Protein AF-A0A016TNX4-F1 (afdb_monomer_lite)

InterPro domains:
  IPR027124 SWR1-complex protein 5/Craniofacial development protein 1/2 [PTHR23227] (21-141)
  IPR036691 Endonuclease/exonuclease/phosphatase superfamily [G3DSA:3.60.10.10] (2-142)
  IPR036691 Endonuclease/exonuclease/phosphatase superfamily [SSF56219] (14-138)

Radius of gyration: 16.81 Å; chains: 1; bounding box: 39×45×43 Å

Organism: NCBI:txid53326

pLDDT: mean 81.26, std 13.88, range [42.06, 94.81]

Sequence (142 aa):
MENDEVARYRRWIQAHLSRHDICHIFLGIIVNIDYRDFVTSIQRVSDRLMSTKITEGSNVLRIVSAYAPQCVCTDDTNEQFYRGFEVLLQGFDEGENVIIGGDFNGHVGSARDCYERWHGGQGYGARNEMGTMLLGHAEAAD

Secondary structure (DSSP, 8-state):
---HHHHHHHHHHHHHTT--SS----------GGGGGGEEEEEEEETTEEEEEEEETTEEEEEEEEEPPPTTS-HHHHHHHHHHHHHHHHTSPTT-EEEEEEE------S--TT-TTT--S---SPPPHHHHHHHHHHHHT-

Foldseek 3Di:
DQDVVLVVVVVVVVVVVPDPDDPQQADDDDDPPVQRVQFDDKDDLDSFWIWTWGDDPPAIEIEIEGEADAPPDDPVSNVVRVVSVVVVVVPDDPPHHYHYDYHQNWQLDQDCVPLPPPDPNPGHHDGDPSNVVVSVVSVVVD

Structure (mmCIF, N/CA/C/O backbone):
data_AF-A0A016TNX4-F1
#
_entry.id   AF-A0A016TNX4-F1
#
loop_
_atom_site.group_PDB
_atom_site.id
_atom_site.type_symbol
_atom_site.label_atom_id
_atom_site.label_alt_id
_atom_site.label_comp_id
_atom_site.label_asym_id
_atom_site.label_entity_id
_atom_site.label_seq_id
_atom_site.pdbx_PDB_ins_code
_atom_site.Cartn_x
_atom_site.Cartn_y
_atom_site.Cartn_z
_atom_site.occupancy
_atom_site.B_iso_or_equiv
_atom_site.auth_seq_id
_atom_site.auth_comp_id
_atom_site.auth_asym_id
_atom_site.auth_atom_id
_atom_site.pdbx_PDB_model_num
ATOM 1 N N . MET A 1 1 ? -16.373 10.958 19.541 1.00 42.06 1 MET A N 1
ATOM 2 C CA . MET A 1 1 ? -15.242 11.903 19.642 1.00 42.06 1 MET A CA 1
ATOM 3 C C . MET A 1 1 ? -14.580 11.873 18.278 1.00 42.06 1 MET A C 1
ATOM 5 O O . MET A 1 1 ? -14.123 10.806 17.896 1.00 42.06 1 MET A O 1
ATOM 9 N N . GLU A 1 2 ? -14.697 12.930 17.471 1.00 47.03 2 GLU A N 1
ATOM 10 C CA . GLU A 1 2 ? -14.120 12.910 16.119 1.00 47.03 2 GLU A CA 1
ATOM 11 C C . GLU A 1 2 ? -12.600 12.788 16.244 1.00 47.03 2 GLU A C 1
ATOM 13 O O . GLU A 1 2 ? -11.982 13.530 17.005 1.00 47.03 2 GLU A O 1
ATOM 18 N N . ASN A 1 3 ? -12.023 11.799 15.564 1.00 59.97 3 ASN A N 1
ATOM 19 C CA . ASN A 1 3 ? -10.587 11.568 15.568 1.00 59.97 3 ASN A CA 1
ATOM 20 C C . ASN A 1 3 ? -9.911 12.809 14.958 1.00 59.97 3 ASN A C 1
ATOM 22 O O . ASN A 1 3 ? -10.211 13.171 13.816 1.00 59.97 3 ASN A O 1
ATOM 26 N N . ASP A 1 4 ? -9.073 13.504 15.730 1.00 66.62 4 ASP A N 1
ATOM 27 C CA . ASP A 1 4 ? -8.556 14.838 15.381 1.00 66.62 4 ASP A CA 1
ATOM 28 C C . ASP A 1 4 ? -7.794 14.822 14.039 1.00 66.62 4 ASP A C 1
ATOM 30 O O . ASP A 1 4 ? -7.845 15.774 13.256 1.00 66.62 4 ASP A O 1
ATOM 34 N N . GLU A 1 5 ? -7.207 13.673 13.689 1.00 58.22 5 GLU A N 1
ATOM 35 C CA . GLU A 1 5 ? -6.572 13.425 12.392 1.00 58.22 5 GLU A CA 1
ATOM 36 C C . GLU A 1 5 ? -7.558 13.381 11.219 1.00 58.22 5 GLU A C 1
ATOM 38 O O . GLU A 1 5 ? -7.275 13.930 10.155 1.00 58.22 5 GLU A O 1
ATOM 43 N N . VAL A 1 6 ? -8.746 12.799 11.404 1.00 61.28 6 VAL A N 1
ATOM 44 C CA . VAL A 1 6 ? -9.796 12.739 10.372 1.00 61.28 6 VAL A CA 1
ATOM 45 C C . VAL A 1 6 ? -10.383 14.132 10.141 1.00 61.28 6 VAL A C 1
ATOM 47 O O . VAL A 1 6 ? -10.582 14.552 8.996 1.00 61.28 6 VAL A O 1
ATOM 50 N N . ALA A 1 7 ? -10.587 14.899 11.215 1.00 65.94 7 ALA A N 1
ATOM 51 C CA . ALA A 1 7 ? -11.004 16.297 11.120 1.00 65.94 7 ALA A CA 1
ATOM 52 C C . ALA A 1 7 ? -9.932 17.170 10.443 1.00 65.94 7 ALA A C 1
ATOM 54 O O . ALA A 1 7 ? -10.256 18.099 9.695 1.00 65.94 7 ALA A O 1
ATOM 55 N N . ARG A 1 8 ? -8.647 16.886 10.681 1.00 62.91 8 ARG A N 1
ATOM 56 C CA . ARG A 1 8 ? -7.521 17.543 10.004 1.00 62.91 8 ARG A CA 1
ATOM 57 C C . ARG A 1 8 ? -7.447 17.159 8.525 1.00 62.91 8 ARG A C 1
ATOM 59 O O . ARG A 1 8 ? -7.264 18.046 7.695 1.00 62.91 8 ARG A O 1
ATOM 66 N N . TYR A 1 9 ? -7.664 15.890 8.184 1.00 60.97 9 TYR A N 1
ATOM 67 C CA . TYR A 1 9 ? -7.674 15.395 6.805 1.00 60.97 9 TYR A CA 1
ATOM 68 C C . TYR A 1 9 ? -8.803 16.022 5.978 1.00 60.97 9 TYR A C 1
ATOM 70 O O . TYR A 1 9 ? -8.563 16.524 4.882 1.00 60.97 9 TYR A O 1
ATOM 78 N N . ARG A 1 10 ? -10.019 16.118 6.534 1.00 63.94 10 ARG A N 1
ATOM 79 C CA . ARG A 1 10 ? -11.139 16.823 5.881 1.00 63.94 10 ARG A CA 1
ATOM 80 C C . ARG A 1 10 ? -10.851 18.295 5.626 1.00 63.94 10 ARG A C 1
ATOM 82 O O . ARG A 1 10 ? -11.066 18.778 4.515 1.00 63.94 10 ARG A O 1
ATOM 89 N N . ARG A 1 11 ? -10.342 18.996 6.646 1.00 60.81 11 ARG A N 1
ATOM 90 C CA . ARG A 1 11 ? -9.948 20.407 6.527 1.00 60.81 11 ARG A CA 1
ATOM 91 C C . ARG A 1 11 ? -8.839 20.587 5.490 1.00 60.81 11 ARG A C 1
ATOM 93 O O . ARG A 1 11 ? -8.856 21.566 4.753 1.00 60.81 11 ARG A O 1
ATOM 100 N N . TRP A 1 12 ? -7.918 19.631 5.385 1.00 62.09 12 TRP A N 1
ATOM 101 C CA . TRP A 1 12 ? -6.846 19.648 4.393 1.00 62.09 12 TRP A CA 1
ATOM 102 C C . TRP A 1 12 ? -7.356 19.445 2.962 1.00 62.09 12 TRP A C 1
ATOM 104 O O . TRP A 1 12 ? -6.976 20.236 2.103 1.00 62.09 12 TRP A O 1
ATOM 114 N N . ILE A 1 13 ? -8.248 18.471 2.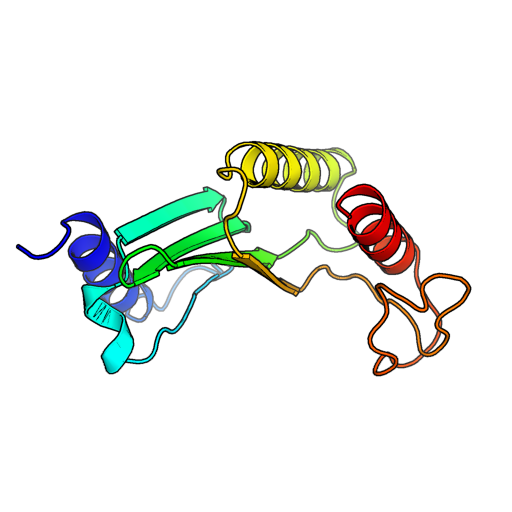714 1.00 59.84 13 ILE A N 1
ATOM 115 C CA . ILE A 1 13 ? -8.874 18.267 1.393 1.00 59.84 13 ILE A CA 1
ATOM 116 C C . ILE A 1 13 ? -9.580 19.552 0.949 1.00 59.84 13 ILE A C 1
ATOM 118 O O . ILE A 1 13 ? -9.341 20.043 -0.151 1.00 59.84 13 ILE A O 1
ATOM 122 N N . GLN A 1 14 ? -10.393 20.146 1.827 1.00 55.03 14 GLN A N 1
ATOM 123 C CA . GLN A 1 14 ? -11.096 21.397 1.527 1.00 55.03 14 GLN A CA 1
ATOM 124 C C . GLN A 1 14 ? -10.130 22.569 1.269 1.00 55.03 14 GLN A C 1
ATOM 126 O O . GLN A 1 14 ? -10.360 23.373 0.364 1.00 55.03 14 GLN A O 1
ATOM 131 N N . ALA A 1 15 ? -9.027 22.654 2.017 1.00 55.34 15 ALA A N 1
ATOM 132 C CA . ALA A 1 15 ? -8.022 23.706 1.862 1.00 55.34 15 ALA A CA 1
ATOM 133 C C . ALA A 1 15 ? -7.103 23.528 0.636 1.00 55.34 15 ALA A C 1
ATOM 135 O O . ALA A 1 15 ? -6.557 24.516 0.153 1.00 55.34 15 ALA A O 1
ATOM 136 N N . HIS A 1 16 ? -6.900 22.302 0.142 1.00 49.53 16 HIS A N 1
ATOM 137 C CA . HIS A 1 16 ? -6.040 22.035 -1.021 1.00 49.53 16 HIS A CA 1
ATOM 138 C C . HIS A 1 16 ? -6.810 22.042 -2.340 1.00 49.53 16 HIS A C 1
ATOM 140 O O . HIS A 1 16 ? -6.285 22.550 -3.323 1.00 49.53 16 HIS A O 1
ATOM 146 N N . LEU A 1 17 ? -8.075 21.602 -2.359 1.00 52.00 17 LEU A N 1
ATOM 147 C CA . LEU A 1 17 ? -8.949 21.749 -3.534 1.00 52.00 17 LEU A CA 1
ATOM 148 C C . LEU A 1 17 ? -9.221 23.219 -3.905 1.00 52.00 17 LEU A C 1
ATOM 150 O O . LEU A 1 17 ? -9.659 23.501 -5.014 1.00 52.00 17 LEU A O 1
ATOM 154 N N . SER A 1 18 ? -8.973 24.155 -2.984 1.00 51.19 18 SER A N 1
ATOM 155 C CA . SER A 1 18 ? -9.203 25.594 -3.158 1.00 51.19 18 SER A CA 1
ATOM 156 C C . SER A 1 18 ? -7.953 26.393 -3.551 1.00 51.19 18 SER A C 1
ATOM 158 O O . SER A 1 18 ? -8.048 27.605 -3.746 1.00 51.19 18 SER A O 1
ATOM 160 N N . ARG A 1 19 ? -6.780 25.755 -3.688 1.00 47.44 19 ARG A N 1
ATOM 161 C CA . ARG A 1 19 ? -5.533 26.425 -4.091 1.00 47.44 19 ARG A CA 1
ATOM 162 C C . ARG A 1 19 ? -5.198 26.090 -5.545 1.00 47.44 19 ARG A C 1
ATOM 164 O O . ARG A 1 19 ? -4.852 24.960 -5.860 1.00 47.44 19 ARG A O 1
ATOM 171 N N . HIS A 1 20 ? -5.317 27.094 -6.414 1.00 47.53 20 HIS A N 1
ATOM 172 C CA . HIS A 1 20 ? -5.159 26.987 -7.871 1.00 47.53 20 HIS A CA 1
ATOM 173 C C . HIS A 1 20 ? -3.717 27.099 -8.390 1.00 47.53 20 HIS A C 1
ATOM 175 O O . HIS A 1 20 ? -3.507 26.985 -9.593 1.00 47.53 20 HIS A O 1
ATOM 181 N N . ASP A 1 21 ? -2.728 27.269 -7.514 1.00 45.16 21 ASP A N 1
ATOM 182 C CA . ASP A 1 21 ? -1.337 27.464 -7.909 1.00 45.16 21 ASP A CA 1
ATOM 183 C C . ASP A 1 21 ? -0.441 26.447 -7.189 1.00 45.16 21 ASP A C 1
ATOM 185 O O . ASP A 1 21 ? -0.456 26.385 -5.960 1.00 45.16 21 ASP A O 1
ATOM 189 N N . ILE A 1 22 ? 0.344 25.699 -7.983 1.00 43.66 22 ILE A N 1
ATOM 190 C CA . ILE A 1 22 ? 1.369 24.670 -7.676 1.00 43.66 22 ILE A CA 1
ATOM 191 C C . ILE A 1 22 ? 0.947 23.245 -8.107 1.00 43.66 22 ILE A C 1
ATOM 193 O O . ILE A 1 22 ? -0.026 22.678 -7.616 1.00 43.66 22 ILE A O 1
ATOM 197 N N . CYS A 1 23 ? 1.736 22.640 -9.011 1.00 43.41 23 CYS A N 1
ATOM 198 C CA . CYS A 1 23 ? 1.660 21.226 -9.412 1.00 43.41 23 CYS A CA 1
ATOM 199 C C . CYS A 1 23 ? 2.024 20.299 -8.238 1.00 43.41 23 CYS A C 1
ATOM 201 O O . CYS A 1 23 ? 3.136 19.779 -8.166 1.00 43.41 23 CYS A O 1
ATOM 203 N N . HIS A 1 24 ? 1.108 20.094 -7.299 1.00 51.81 24 HIS A N 1
ATOM 204 C CA . HIS A 1 24 ? 1.235 19.024 -6.317 1.00 51.81 24 HIS A CA 1
ATOM 205 C C . HIS A 1 24 ? 0.711 17.709 -6.911 1.00 51.81 24 HIS A C 1
ATOM 207 O O . HIS A 1 24 ? -0.376 17.663 -7.483 1.00 51.81 24 HIS A O 1
ATOM 213 N N . ILE A 1 25 ? 1.484 16.628 -6.765 1.00 59.62 25 ILE A N 1
ATOM 214 C CA . ILE A 1 25 ? 0.968 15.266 -6.944 1.00 59.62 25 ILE A CA 1
ATOM 215 C C . ILE A 1 25 ? 0.055 14.996 -5.745 1.00 59.62 25 ILE A C 1
ATOM 217 O O . ILE A 1 25 ? 0.483 15.104 -4.594 1.00 59.62 25 ILE A O 1
ATOM 221 N N . PHE A 1 26 ? -1.212 14.689 -6.012 1.00 63.09 26 PHE A N 1
ATOM 222 C CA . PHE A 1 26 ? -2.198 14.416 -4.974 1.00 63.09 26 PHE A CA 1
ATOM 223 C C . PHE A 1 26 ? -2.487 12.923 -4.895 1.00 63.09 26 PHE A C 1
ATOM 225 O O . PHE A 1 26 ? -2.960 12.318 -5.853 1.00 63.09 26 PHE A O 1
ATOM 232 N N . LEU A 1 27 ? -2.254 12.359 -3.714 1.00 76.62 27 LEU A N 1
ATOM 233 C CA . LEU A 1 27 ? -2.833 11.088 -3.309 1.00 76.62 27 LEU A CA 1
ATOM 234 C C . LEU A 1 27 ? -4.032 11.334 -2.401 1.00 76.62 27 LEU A C 1
ATOM 236 O O . LEU A 1 27 ? -4.008 12.222 -1.542 1.00 76.62 27 LEU A O 1
ATOM 240 N N . GLY A 1 28 ? -5.072 10.530 -2.592 1.00 80.19 28 GLY A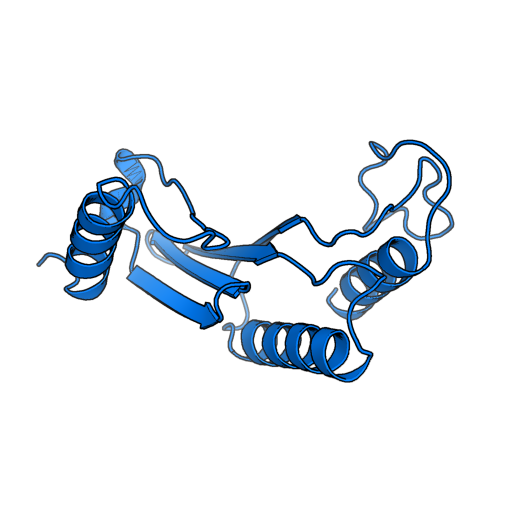 N 1
ATOM 241 C CA . GLY A 1 28 ? -6.281 10.580 -1.791 1.00 80.19 28 GLY A CA 1
ATOM 242 C C . GLY A 1 28 ? -6.960 9.222 -1.745 1.00 80.19 28 GLY A C 1
ATOM 243 O O . GLY A 1 28 ? -6.959 8.485 -2.726 1.00 80.19 28 GLY A O 1
ATOM 244 N N . ILE A 1 29 ? -7.556 8.915 -0.597 1.00 83.25 29 ILE A N 1
ATOM 245 C CA . ILE A 1 29 ? -8.414 7.746 -0.418 1.00 83.25 29 ILE A CA 1
ATOM 246 C C . ILE A 1 29 ? -9.815 8.284 -0.145 1.00 83.25 29 ILE A C 1
ATOM 248 O O . ILE A 1 29 ? -10.032 9.017 0.822 1.00 83.25 29 ILE A O 1
ATOM 252 N N . ILE A 1 30 ? -10.762 7.952 -1.022 1.00 85.31 30 ILE A N 1
ATOM 253 C CA . ILE A 1 30 ? -12.170 8.308 -0.850 1.00 85.31 30 ILE A CA 1
ATOM 254 C C . ILE A 1 30 ? -12.861 7.122 -0.194 1.00 85.31 30 ILE A C 1
ATOM 256 O O . ILE A 1 30 ? -12.917 6.031 -0.755 1.00 85.31 30 ILE A O 1
ATOM 260 N N . VAL A 1 31 ? -13.384 7.354 1.003 1.00 82.44 31 VAL A N 1
ATOM 261 C CA . VAL A 1 31 ? -14.100 6.354 1.793 1.00 82.44 31 VAL A CA 1
ATOM 262 C C . VAL A 1 31 ? -15.583 6.716 1.783 1.00 82.44 31 VAL A C 1
ATOM 264 O O . VAL A 1 31 ? -15.932 7.889 1.942 1.00 82.44 31 VAL A O 1
ATOM 267 N N . ASN A 1 32 ? -16.455 5.725 1.574 1.00 86.81 32 ASN A N 1
ATOM 268 C CA . ASN A 1 32 ? -17.900 5.929 1.673 1.00 86.81 32 ASN A CA 1
ATOM 269 C C . ASN A 1 32 ? -18.244 6.466 3.080 1.00 86.81 32 ASN A C 1
ATOM 271 O O . ASN A 1 32 ? -17.641 6.063 4.074 1.00 86.81 32 ASN A O 1
ATOM 275 N N . ILE A 1 33 ? -19.189 7.407 3.149 1.00 83.50 33 ILE A N 1
ATOM 276 C CA . ILE A 1 33 ? -19.613 8.070 4.386 1.00 83.50 33 ILE A CA 1
ATOM 277 C C . ILE A 1 33 ? -20.038 7.085 5.482 1.00 83.50 33 ILE A C 1
ATOM 279 O O . ILE A 1 33 ? -19.787 7.364 6.651 1.00 83.50 33 ILE A O 1
ATOM 283 N N . ASP A 1 34 ? -20.589 5.928 5.110 1.00 88.44 34 ASP A N 1
ATOM 284 C CA . ASP A 1 34 ? -20.994 4.868 6.038 1.00 88.44 34 ASP A CA 1
ATOM 285 C C . ASP A 1 34 ? -19.793 4.300 6.808 1.00 88.44 34 ASP A C 1
ATOM 287 O O . ASP A 1 34 ? -19.915 3.892 7.960 1.00 88.44 34 ASP A O 1
ATOM 291 N N . TYR A 1 35 ? -18.599 4.355 6.205 1.00 84.38 35 TYR A N 1
ATOM 292 C CA . TYR A 1 35 ? -17.356 3.897 6.818 1.00 84.38 35 TYR A CA 1
ATOM 293 C C . TYR A 1 35 ? -16.603 4.988 7.586 1.00 84.38 35 TYR A C 1
ATOM 295 O O . TYR A 1 35 ? -15.531 4.730 8.134 1.00 84.38 35 TYR A O 1
ATOM 303 N N . ARG A 1 36 ? -17.142 6.215 7.643 1.00 85.19 36 ARG A N 1
ATOM 304 C CA . ARG A 1 36 ? -16.483 7.378 8.257 1.00 85.19 36 ARG A CA 1
ATOM 305 C C . ARG A 1 36 ? -15.954 7.074 9.653 1.00 85.19 36 ARG A C 1
ATOM 307 O O . ARG A 1 36 ? -14.813 7.415 9.954 1.00 85.19 36 ARG A O 1
ATOM 314 N N . ASP A 1 37 ? -16.819 6.543 10.509 1.00 87.69 37 ASP A N 1
ATOM 315 C CA . ASP A 1 37 ? -16.530 6.419 11.939 1.00 87.69 37 ASP A CA 1
ATOM 316 C C . ASP A 1 37 ? -15.630 5.213 12.239 1.00 87.69 37 ASP A C 1
ATOM 318 O O . ASP A 1 37 ? -15.057 5.123 13.321 1.00 87.69 37 ASP A O 1
ATOM 322 N N . PHE A 1 38 ? -15.437 4.341 11.246 1.00 88.94 38 PHE A N 1
ATOM 323 C CA . PHE A 1 38 ? -14.496 3.229 11.293 1.00 88.94 38 PHE A CA 1
ATOM 324 C C . PHE A 1 38 ? -13.089 3.629 10.830 1.00 88.94 38 PHE A C 1
ATOM 326 O O . PHE A 1 38 ? -12.160 2.844 10.984 1.00 88.94 38 PHE A O 1
ATOM 333 N N . VAL A 1 39 ? -12.882 4.839 10.291 1.00 88.94 39 VAL A N 1
ATOM 334 C CA . VAL A 1 39 ? -11.534 5.339 9.977 1.00 88.94 39 VAL A CA 1
ATOM 335 C C . VAL A 1 39 ? -10.801 5.678 11.276 1.00 88.94 39 VAL A C 1
ATOM 337 O O . VAL A 1 39 ? -11.054 6.702 11.915 1.00 88.94 39 VAL A O 1
ATOM 340 N N . THR A 1 40 ? -9.858 4.822 11.661 1.00 91.50 40 THR A N 1
ATOM 341 C CA . THR A 1 40 ? -9.154 4.922 12.945 1.00 91.50 40 THR A CA 1
ATOM 342 C C . THR A 1 40 ? -7.779 5.570 12.840 1.00 91.50 40 THR A C 1
ATOM 344 O O . THR A 1 40 ? -7.289 6.088 13.840 1.00 91.50 40 THR A O 1
ATOM 347 N N . SER A 1 41 ? -7.143 5.568 11.666 1.00 89.31 41 SER A N 1
ATOM 348 C CA . SER A 1 41 ? -5.841 6.222 11.466 1.00 89.31 41 SER A CA 1
ATOM 349 C C . SER A 1 41 ? -5.596 6.567 9.999 1.00 89.31 41 SER A C 1
ATOM 351 O O . SER A 1 41 ? -6.015 5.831 9.102 1.00 89.31 41 SER A O 1
ATOM 353 N N . ILE A 1 42 ? -4.897 7.679 9.759 1.00 89.06 42 ILE A N 1
ATOM 354 C CA . ILE A 1 42 ? -4.407 8.080 8.439 1.00 89.06 42 ILE A CA 1
ATOM 355 C C . ILE A 1 42 ? -2.909 8.356 8.557 1.00 89.06 42 ILE A C 1
ATOM 357 O O . ILE A 1 42 ? -2.494 9.290 9.235 1.00 89.06 42 ILE A O 1
ATOM 361 N N . GLN A 1 43 ? -2.090 7.587 7.844 1.00 89.25 43 GLN A N 1
ATOM 362 C CA . GLN A 1 43 ? -0.638 7.749 7.847 1.00 89.25 43 GLN A CA 1
ATOM 363 C C . GLN A 1 43 ? -0.158 8.203 6.468 1.00 89.25 43 GLN A C 1
ATOM 365 O O . GLN A 1 43 ? -0.250 7.462 5.487 1.00 89.25 43 GLN A O 1
ATOM 370 N N . A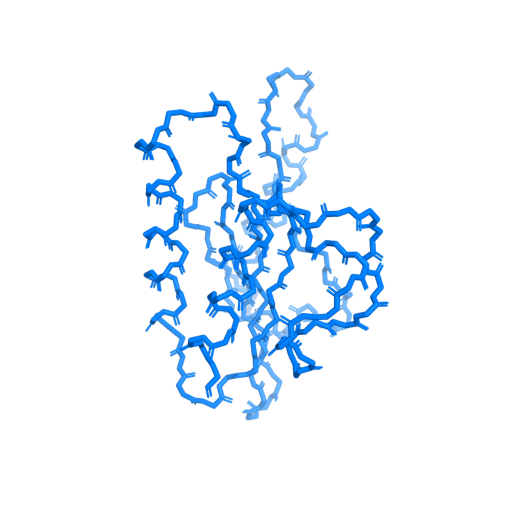RG A 1 44 ? 0.386 9.421 6.391 1.00 87.38 44 ARG A N 1
ATOM 371 C CA . ARG A 1 44 ? 1.060 9.947 5.196 1.00 87.38 44 ARG A CA 1
ATOM 372 C C . ARG A 1 44 ? 2.567 9.777 5.366 1.00 87.38 44 ARG A C 1
ATOM 374 O O . ARG A 1 44 ? 3.153 10.413 6.235 1.00 87.38 44 ARG A O 1
ATOM 381 N N . VAL A 1 45 ? 3.174 8.927 4.542 1.00 85.75 45 VAL A N 1
ATOM 382 C CA . VAL A 1 45 ? 4.623 8.665 4.568 1.00 85.75 45 VAL A CA 1
ATOM 383 C C . VAL A 1 45 ? 5.360 9.680 3.699 1.00 85.75 45 VAL A C 1
ATOM 385 O O . VAL A 1 45 ? 6.410 10.185 4.080 1.00 85.75 45 VAL A O 1
ATOM 388 N N . SER A 1 46 ? 4.792 10.016 2.540 1.00 85.38 46 SER A N 1
ATOM 389 C CA . SER A 1 46 ? 5.331 11.020 1.622 1.00 85.38 46 SER A CA 1
ATOM 390 C C . SER A 1 46 ? 4.220 11.597 0.741 1.00 85.38 46 SER A C 1
ATOM 392 O O . SER A 1 46 ? 3.050 11.229 0.867 1.00 85.38 46 SER A O 1
ATOM 394 N N . ASP A 1 47 ? 4.572 12.474 -0.200 1.00 84.00 47 ASP A N 1
ATOM 395 C CA . ASP A 1 47 ? 3.638 12.945 -1.233 1.00 84.00 47 ASP A CA 1
ATOM 396 C C . ASP A 1 47 ? 3.170 11.835 -2.187 1.00 84.00 47 ASP A C 1
ATOM 398 O O . ASP A 1 47 ? 2.207 12.014 -2.928 1.00 84.00 47 ASP A O 1
ATOM 402 N N . ARG A 1 48 ? 3.840 10.680 -2.142 1.00 87.25 48 ARG A N 1
ATOM 403 C CA . ARG A 1 48 ? 3.662 9.531 -3.032 1.00 87.25 48 ARG A CA 1
ATOM 404 C C . ARG A 1 48 ? 3.247 8.254 -2.315 1.00 87.25 48 ARG A C 1
ATOM 406 O O . ARG A 1 48 ? 3.064 7.228 -2.964 1.00 87.25 48 ARG A O 1
ATOM 413 N N . LEU A 1 49 ? 3.082 8.304 -0.998 1.00 89.75 49 LEU A N 1
ATOM 414 C CA . LEU A 1 49 ? 2.671 7.147 -0.226 1.00 89.75 49 LEU A CA 1
ATOM 415 C C . LEU A 1 49 ? 1.819 7.566 0.969 1.00 89.75 49 LEU A C 1
ATOM 417 O O . LEU A 1 49 ? 2.261 8.308 1.852 1.00 89.75 49 LEU A O 1
ATOM 421 N N . MET A 1 50 ? 0.592 7.058 1.008 1.00 92.06 50 MET A N 1
ATOM 422 C CA . MET A 1 50 ? -0.323 7.239 2.126 1.00 92.06 50 MET A CA 1
ATOM 423 C C . MET A 1 50 ? -1.062 5.947 2.435 1.00 92.06 50 MET A C 1
ATOM 425 O O . MET A 1 50 ? -1.203 5.068 1.590 1.00 92.06 50 MET A O 1
ATOM 429 N N . SER A 1 51 ? -1.583 5.853 3.648 1.00 93.31 51 SER A N 1
ATOM 430 C CA . SER A 1 51 ? -2.409 4.733 4.052 1.00 93.31 51 SER A CA 1
ATOM 431 C C . SER A 1 51 ? -3.496 5.143 5.029 1.00 93.31 51 SER A C 1
ATOM 433 O O . SER A 1 51 ? -3.407 6.173 5.699 1.00 93.31 51 SER A O 1
ATOM 435 N N . THR A 1 52 ? -4.557 4.355 5.073 1.00 93.06 52 THR A N 1
ATOM 436 C CA . THR A 1 52 ? -5.706 4.559 5.949 1.00 93.06 52 THR A CA 1
ATOM 437 C C . THR A 1 52 ? -6.084 3.230 6.581 1.00 93.06 52 THR A C 1
ATOM 439 O O . THR A 1 52 ? -6.222 2.230 5.879 1.00 93.06 52 THR A O 1
ATOM 442 N N . LYS A 1 53 ? -6.236 3.230 7.906 1.00 93.50 53 LYS A N 1
ATOM 443 C CA . LYS A 1 53 ? -6.706 2.087 8.692 1.00 93.50 53 LYS A CA 1
ATOM 444 C C . LYS A 1 53 ? -8.196 2.265 8.963 1.00 93.50 53 LYS A C 1
ATOM 446 O O . LYS A 1 53 ? -8.606 3.283 9.528 1.00 93.50 53 LYS A O 1
ATOM 451 N N . ILE A 1 54 ? -8.982 1.284 8.538 1.00 92.88 54 ILE A N 1
ATOM 452 C CA . ILE A 1 54 ? -10.418 1.174 8.775 1.00 92.88 54 ILE A CA 1
ATOM 453 C C . ILE A 1 54 ? -10.627 -0.030 9.688 1.00 92.88 54 ILE A C 1
ATOM 455 O O . ILE A 1 54 ? -10.215 -1.136 9.349 1.00 92.88 54 ILE A O 1
ATOM 459 N N . THR A 1 55 ? -11.237 0.184 10.848 1.00 93.81 55 THR A N 1
ATOM 460 C CA . THR A 1 55 ? -11.438 -0.857 11.860 1.00 93.81 55 THR A CA 1
ATOM 461 C C . THR A 1 55 ? -12.916 -0.968 12.195 1.00 93.81 55 THR A C 1
ATOM 463 O O . THR A 1 55 ? -13.490 -0.023 12.730 1.00 93.81 55 THR A O 1
ATOM 466 N N . GLU A 1 56 ? -13.514 -2.127 11.927 1.00 91.50 56 GLU A N 1
ATOM 467 C CA . GLU A 1 56 ? -14.889 -2.469 12.299 1.00 91.50 56 GLU A CA 1
ATOM 468 C C . GLU A 1 56 ? -14.879 -3.715 13.198 1.00 91.50 56 GLU A C 1
ATOM 470 O O . GLU A 1 56 ? -14.641 -4.839 12.752 1.00 91.50 56 GLU A O 1
ATOM 475 N N . GLY A 1 57 ? -15.114 -3.521 14.499 1.00 89.50 57 GLY A N 1
ATOM 476 C CA . GLY A 1 57 ? -15.004 -4.600 15.483 1.00 89.50 57 GLY A CA 1
ATOM 477 C C . GLY A 1 57 ? -13.578 -5.154 15.553 1.00 89.50 57 GLY A C 1
ATOM 478 O O . GLY A 1 57 ? -12.646 -4.416 15.862 1.00 89.50 57 GLY A O 1
ATOM 479 N N . SER A 1 58 ? -13.414 -6.451 15.280 1.00 89.19 58 SER A N 1
ATOM 480 C CA . SER A 1 58 ? -12.105 -7.116 15.188 1.00 89.19 58 SER A CA 1
ATOM 481 C C . SER A 1 58 ? -11.498 -7.087 13.784 1.00 89.19 58 SER A C 1
ATOM 483 O O . SER A 1 58 ? -10.363 -7.521 13.611 1.00 89.19 58 SER A O 1
ATOM 485 N N . ASN A 1 59 ? -12.243 -6.628 12.774 1.00 91.88 59 ASN A N 1
ATOM 486 C CA . ASN A 1 59 ? -11.765 -6.598 11.400 1.00 91.88 59 ASN A CA 1
ATOM 487 C C . ASN A 1 59 ? -11.004 -5.304 11.153 1.00 91.88 59 ASN A C 1
ATOM 489 O O . ASN A 1 59 ? -11.550 -4.209 11.304 1.00 91.88 59 ASN A O 1
ATOM 493 N N . VAL A 1 60 ? -9.756 -5.445 10.724 1.00 94.81 60 VAL A N 1
ATOM 494 C CA . VAL A 1 60 ? -8.917 -4.324 10.318 1.00 94.81 60 VAL A CA 1
ATOM 495 C C . VAL A 1 60 ? -8.649 -4.425 8.823 1.00 94.81 60 VAL A C 1
ATOM 497 O O . VAL A 1 60 ? -8.200 -5.460 8.327 1.00 94.81 60 VAL A O 1
ATOM 500 N N . LEU A 1 61 ? -8.938 -3.337 8.115 1.00 94.56 61 LEU A N 1
ATOM 501 C CA . LEU A 1 61 ? -8.613 -3.131 6.714 1.00 94.56 61 LEU A CA 1
ATOM 502 C C . LEU A 1 61 ? -7.650 -1.951 6.594 1.00 94.56 61 LEU A C 1
ATOM 504 O O . LEU A 1 61 ? -7.948 -0.834 7.022 1.00 94.56 61 LEU A O 1
ATOM 508 N N . ARG A 1 62 ? -6.513 -2.184 5.952 1.00 94.06 62 ARG A N 1
ATOM 509 C CA . ARG A 1 62 ? -5.516 -1.172 5.646 1.00 94.06 62 ARG A CA 1
ATOM 510 C C . ARG A 1 62 ? -5.500 -0.916 4.152 1.00 94.06 62 ARG A C 1
ATOM 512 O O . ARG A 1 62 ? -5.223 -1.809 3.360 1.00 94.06 62 ARG A O 1
ATOM 519 N N . ILE A 1 63 ? -5.800 0.316 3.766 1.00 93.00 63 ILE A N 1
ATOM 520 C CA . ILE A 1 63 ? -5.769 0.748 2.371 1.00 93.00 63 ILE A CA 1
ATOM 521 C C . ILE A 1 63 ? -4.521 1.596 2.183 1.00 93.00 63 ILE A C 1
ATOM 523 O O . ILE A 1 63 ? -4.369 2.622 2.843 1.00 93.00 63 ILE A O 1
ATOM 527 N N . VAL A 1 64 ? -3.632 1.175 1.294 1.00 92.88 64 VAL A N 1
ATOM 528 C CA . VAL A 1 64 ? -2.439 1.913 0.884 1.00 92.88 64 VAL A CA 1
ATOM 529 C C . VAL A 1 64 ? -2.704 2.516 -0.486 1.00 92.88 64 VAL A C 1
ATOM 531 O O . VAL A 1 64 ? -3.103 1.812 -1.409 1.00 92.88 64 VAL A O 1
ATOM 534 N N . SER A 1 65 ? -2.469 3.818 -0.614 1.00 91.94 65 SER A N 1
ATOM 535 C CA . SER A 1 65 ? -2.433 4.513 -1.895 1.00 91.94 65 SER A CA 1
ATOM 536 C C . SER A 1 65 ? -0.993 4.906 -2.195 1.00 91.94 65 SER A C 1
ATOM 538 O O . SER A 1 65 ? -0.362 5.603 -1.396 1.00 91.94 65 SER A O 1
ATOM 540 N N . ALA A 1 66 ? -0.491 4.486 -3.351 1.00 91.69 66 ALA A N 1
ATOM 541 C CA . ALA A 1 66 ? 0.884 4.718 -3.769 1.00 91.69 66 ALA A CA 1
ATOM 542 C C . ALA A 1 66 ? 0.963 5.386 -5.152 1.00 91.69 66 ALA A C 1
ATOM 544 O O . ALA A 1 66 ? 0.104 5.194 -6.010 1.00 91.69 66 ALA A O 1
ATOM 545 N N . TYR A 1 67 ? 2.000 6.185 -5.369 1.00 88.81 67 TYR A N 1
ATOM 546 C CA . TYR A 1 67 ? 2.351 6.741 -6.672 1.00 88.81 67 TYR A CA 1
ATOM 547 C C . TYR A 1 67 ? 3.851 6.563 -6.884 1.00 88.81 67 TYR A C 1
ATOM 549 O O . TYR A 1 67 ? 4.646 7.344 -6.360 1.00 88.81 67 TYR A O 1
ATOM 557 N N . ALA A 1 68 ? 4.260 5.519 -7.601 1.00 86.44 68 ALA A N 1
ATOM 558 C CA . ALA A 1 68 ? 5.677 5.268 -7.820 1.00 86.44 68 ALA A CA 1
ATOM 559 C C . ALA A 1 68 ? 6.287 6.348 -8.730 1.00 86.44 68 ALA A C 1
ATOM 561 O O . ALA A 1 68 ? 5.590 6.937 -9.563 1.00 86.44 68 ALA A O 1
ATOM 562 N N . PRO A 1 69 ? 7.590 6.634 -8.603 1.00 82.38 69 PRO A N 1
ATOM 563 C CA . PRO A 1 69 ? 8.279 7.511 -9.537 1.00 82.38 69 PRO A CA 1
ATOM 564 C C . PRO A 1 69 ? 8.201 6.986 -10.976 1.00 82.38 69 PRO A C 1
ATOM 566 O O . PRO A 1 69 ? 8.087 5.789 -11.220 1.00 82.38 69 PRO A O 1
ATOM 569 N N . GLN A 1 70 ? 8.263 7.898 -11.946 1.00 74.00 70 GLN A N 1
ATOM 570 C CA . GLN A 1 70 ? 8.363 7.517 -13.355 1.00 74.00 70 GLN A CA 1
ATOM 571 C C . GLN A 1 70 ? 9.729 6.883 -13.648 1.00 74.00 70 GLN A C 1
ATOM 573 O O . GLN A 1 70 ? 10.725 7.226 -13.015 1.00 74.00 70 GLN A O 1
ATOM 578 N N . CYS A 1 71 ? 9.807 6.043 -14.679 1.00 62.38 71 CYS A N 1
ATOM 579 C CA . CYS A 1 71 ? 11.038 5.369 -15.113 1.00 62.38 71 CYS A CA 1
ATOM 580 C C . CYS A 1 71 ? 12.218 6.301 -15.469 1.00 62.38 71 CYS A C 1
ATOM 582 O O . CYS A 1 71 ? 13.339 5.830 -15.593 1.00 62.38 71 CYS A O 1
ATOM 584 N N . VAL A 1 72 ? 11.983 7.610 -15.625 1.00 62.16 72 VAL A N 1
ATOM 585 C CA . VAL A 1 72 ? 13.012 8.630 -15.919 1.00 62.16 72 VAL A CA 1
ATOM 586 C C . VAL A 1 72 ? 13.548 9.313 -14.645 1.00 62.16 72 VAL A C 1
ATOM 588 O O . VAL A 1 72 ? 14.362 10.231 -14.719 1.00 62.16 72 VAL A O 1
ATOM 591 N N . CYS A 1 73 ? 13.057 8.921 -13.467 1.00 66.88 73 CYS A N 1
ATOM 592 C CA . CYS A 1 73 ? 13.543 9.434 -12.186 1.00 66.88 73 CYS A CA 1
ATOM 593 C C . CYS A 1 73 ? 14.917 8.832 -11.854 1.00 66.88 73 CYS A C 1
ATOM 595 O O . CYS A 1 73 ? 15.245 7.745 -12.319 1.00 66.88 73 CYS A O 1
ATOM 597 N N . THR A 1 74 ? 15.709 9.524 -11.030 1.00 71.62 74 THR A N 1
ATOM 598 C CA . THR A 1 74 ? 16.997 8.995 -10.554 1.00 71.62 74 THR A CA 1
ATOM 599 C C . THR A 1 74 ? 16.800 7.710 -9.751 1.00 71.62 74 THR A C 1
ATOM 601 O O . THR A 1 74 ? 15.783 7.571 -9.062 1.00 71.62 74 THR A O 1
ATOM 604 N N . ASP A 1 75 ? 17.792 6.816 -9.786 1.00 74.88 75 ASP A N 1
ATOM 605 C CA . ASP A 1 75 ? 17.802 5.577 -8.992 1.00 74.88 75 ASP A CA 1
ATOM 606 C C . ASP A 1 75 ? 17.519 5.864 -7.509 1.00 74.88 75 ASP A C 1
ATOM 608 O O . ASP A 1 75 ? 16.657 5.222 -6.914 1.00 74.88 75 ASP A O 1
ATOM 612 N N . ASP A 1 76 ? 18.098 6.941 -6.964 1.00 80.12 76 ASP A N 1
ATOM 613 C CA . ASP A 1 76 ? 17.849 7.411 -5.595 1.00 80.12 76 ASP A CA 1
ATOM 614 C C . ASP A 1 76 ? 16.362 7.674 -5.297 1.00 80.12 76 ASP A C 1
ATOM 616 O O . ASP A 1 76 ? 15.887 7.418 -4.191 1.00 80.12 76 ASP A O 1
ATOM 620 N N . THR A 1 77 ? 15.606 8.217 -6.259 1.00 78.56 77 THR A N 1
ATOM 621 C CA . THR A 1 77 ? 14.178 8.529 -6.071 1.00 78.56 77 THR A CA 1
ATOM 622 C C . THR A 1 77 ? 13.337 7.254 -6.060 1.00 78.56 77 THR A C 1
ATOM 624 O O . THR A 1 77 ? 12.381 7.151 -5.286 1.00 78.56 77 THR A O 1
ATOM 627 N N . ASN A 1 78 ? 13.688 6.285 -6.909 1.00 78.62 78 ASN A N 1
ATOM 628 C CA . ASN A 1 78 ? 13.067 4.963 -6.924 1.00 78.62 78 ASN A CA 1
ATOM 629 C C . ASN A 1 78 ? 13.371 4.208 -5.632 1.00 78.62 78 ASN A C 1
ATOM 631 O O . ASN A 1 78 ? 12.443 3.758 -4.961 1.00 78.62 78 ASN A O 1
ATOM 635 N N . GLU A 1 79 ? 14.637 4.147 -5.228 1.00 81.75 79 GLU A N 1
ATOM 636 C CA . GLU A 1 79 ? 15.057 3.467 -4.005 1.00 81.75 79 GLU A CA 1
ATOM 637 C C . GLU A 1 79 ? 14.377 4.062 -2.765 1.00 81.75 79 GLU A C 1
ATOM 639 O O . GLU A 1 79 ? 13.818 3.328 -1.951 1.00 81.75 79 GLU A O 1
ATOM 644 N N . GLN A 1 80 ? 14.327 5.393 -2.644 1.00 84.69 80 GLN A N 1
ATOM 645 C CA . GLN A 1 80 ? 13.631 6.054 -1.535 1.00 84.69 80 GLN A CA 1
ATOM 646 C C . GLN A 1 80 ? 12.139 5.712 -1.488 1.00 84.69 80 GLN A C 1
ATOM 648 O O . GLN A 1 80 ? 11.591 5.522 -0.399 1.00 84.69 80 GLN A O 1
ATOM 653 N N . PHE A 1 81 ? 11.479 5.625 -2.646 1.00 86.31 81 PHE A N 1
ATOM 654 C CA . PHE A 1 81 ? 10.076 5.232 -2.713 1.00 86.31 81 PHE A CA 1
ATOM 655 C C . PHE A 1 81 ? 9.877 3.786 -2.249 1.00 86.31 81 PHE A C 1
ATOM 657 O O . PHE A 1 81 ? 9.071 3.560 -1.348 1.00 86.31 81 PHE A O 1
ATOM 664 N N . TYR A 1 82 ? 10.623 2.828 -2.807 1.00 84.00 82 TYR A N 1
ATOM 665 C CA . TYR A 1 82 ? 10.463 1.410 -2.467 1.00 84.00 82 TYR A CA 1
ATOM 666 C C . TYR A 1 82 ? 10.880 1.106 -1.028 1.00 84.00 82 TYR A C 1
ATOM 668 O O . TYR A 1 82 ? 10.182 0.367 -0.340 1.00 84.00 82 TYR A O 1
ATOM 676 N N . ARG A 1 83 ? 11.921 1.767 -0.511 1.00 86.38 83 ARG A N 1
ATOM 677 C CA . ARG A 1 83 ? 12.291 1.687 0.907 1.00 86.38 83 ARG A CA 1
ATOM 678 C C . ARG A 1 83 ? 11.185 2.230 1.812 1.00 86.38 83 ARG A C 1
ATOM 680 O O . ARG A 1 83 ? 10.856 1.620 2.823 1.00 86.38 83 ARG A O 1
ATOM 687 N N . GLY A 1 84 ? 10.603 3.381 1.467 1.00 88.88 84 GLY A N 1
ATOM 688 C CA . GLY A 1 84 ? 9.478 3.948 2.215 1.00 88.88 84 GLY A CA 1
ATOM 689 C C . GLY A 1 84 ? 8.229 3.064 2.163 1.00 88.88 84 GLY A C 1
ATOM 690 O O . GLY A 1 84 ? 7.510 2.956 3.154 1.00 88.88 84 GLY A O 1
ATOM 691 N N . PHE A 1 85 ? 7.996 2.412 1.024 1.00 89.19 85 PHE A N 1
ATOM 692 C CA . PHE A 1 85 ? 6.921 1.449 0.823 1.00 89.19 85 PHE A CA 1
ATOM 693 C C . PHE A 1 85 ? 7.112 0.198 1.684 1.00 89.19 85 PHE A C 1
ATOM 695 O O . PHE A 1 85 ? 6.202 -0.169 2.418 1.00 89.19 85 PHE A O 1
ATOM 702 N N . GLU A 1 86 ? 8.304 -0.392 1.684 1.00 87.94 86 GLU A N 1
ATOM 703 C CA . GLU A 1 86 ? 8.628 -1.555 2.511 1.00 87.94 86 GLU A CA 1
ATOM 704 C C . GLU A 1 86 ? 8.508 -1.245 4.010 1.00 87.94 86 GLU A C 1
ATOM 706 O O . GLU A 1 86 ? 7.828 -1.969 4.733 1.00 87.94 86 GLU A O 1
ATOM 711 N N . VAL A 1 87 ? 9.082 -0.127 4.471 1.00 89.69 87 VAL A N 1
ATOM 712 C CA . VAL A 1 87 ? 8.973 0.311 5.875 1.00 89.69 87 VAL A CA 1
ATOM 713 C C . VAL A 1 87 ? 7.518 0.535 6.277 1.00 89.69 87 VAL A C 1
ATOM 715 O O . VAL A 1 87 ? 7.141 0.242 7.410 1.00 89.69 87 VAL A O 1
ATOM 718 N N . LEU A 1 88 ? 6.691 1.055 5.363 1.00 90.62 88 LEU A N 1
ATOM 719 C CA . LEU A 1 88 ? 5.265 1.187 5.618 1.00 90.62 88 LEU A CA 1
ATOM 720 C C . LEU A 1 88 ? 4.639 -0.194 5.838 1.00 90.62 88 LEU A C 1
ATOM 722 O O . LEU A 1 88 ? 4.018 -0.384 6.877 1.00 90.62 88 LEU A O 1
ATOM 726 N N . LEU A 1 89 ? 4.828 -1.136 4.907 1.00 89.06 89 LEU A N 1
ATOM 727 C CA . LEU A 1 89 ? 4.249 -2.484 4.975 1.00 89.06 89 LEU A CA 1
ATOM 728 C C . LEU A 1 89 ? 4.703 -3.270 6.215 1.00 89.06 89 LEU A C 1
ATOM 730 O O . LEU A 1 89 ? 3.886 -3.930 6.847 1.00 89.06 89 LEU A O 1
ATOM 734 N N . GLN A 1 90 ? 5.973 -3.149 6.607 1.00 89.69 90 GLN A N 1
ATOM 735 C CA . GLN A 1 90 ? 6.518 -3.771 7.823 1.00 89.69 90 GLN A CA 1
ATOM 736 C C . GLN A 1 90 ? 5.894 -3.228 9.118 1.00 89.69 90 GLN A C 1
ATOM 738 O O . GLN A 1 90 ? 5.990 -3.865 10.162 1.00 89.69 90 GLN A O 1
ATOM 743 N N . GLY A 1 91 ? 5.277 -2.045 9.075 1.00 89.44 91 GLY A N 1
ATOM 744 C CA . GLY A 1 91 ? 4.595 -1.446 10.220 1.00 89.44 91 GLY A CA 1
ATOM 745 C C . GLY A 1 91 ? 3.150 -1.911 10.407 1.00 89.44 91 GLY A C 1
ATOM 746 O O . GLY A 1 91 ? 2.434 -1.295 11.197 1.00 89.44 91 GLY A O 1
ATOM 747 N N . PHE A 1 92 ? 2.677 -2.891 9.633 1.00 91.25 92 PHE A N 1
ATOM 748 C CA . PHE A 1 92 ? 1.299 -3.384 9.707 1.00 91.25 92 PHE A CA 1
ATOM 749 C C . PHE A 1 92 ? 1.219 -4.553 10.683 1.00 91.25 92 PHE A C 1
ATOM 751 O O . PHE A 1 92 ? 2.152 -5.349 10.779 1.00 91.25 92 PHE A O 1
ATOM 758 N N . ASP A 1 93 ? 0.105 -4.649 11.408 1.00 90.56 93 ASP A N 1
ATOM 759 C CA . ASP A 1 93 ? -0.084 -5.728 12.375 1.00 90.56 93 ASP A CA 1
ATOM 760 C C . ASP A 1 93 ? -0.395 -7.054 11.648 1.00 90.56 93 ASP A C 1
ATOM 762 O O . ASP A 1 93 ? -1.061 -7.081 10.607 1.00 90.56 93 ASP A O 1
ATOM 766 N N . GLU A 1 94 ? 0.053 -8.180 12.212 1.00 86.12 94 GLU A N 1
ATOM 767 C CA . GLU A 1 94 ? -0.322 -9.504 11.706 1.00 86.12 94 GLU A CA 1
ATOM 768 C C . GLU 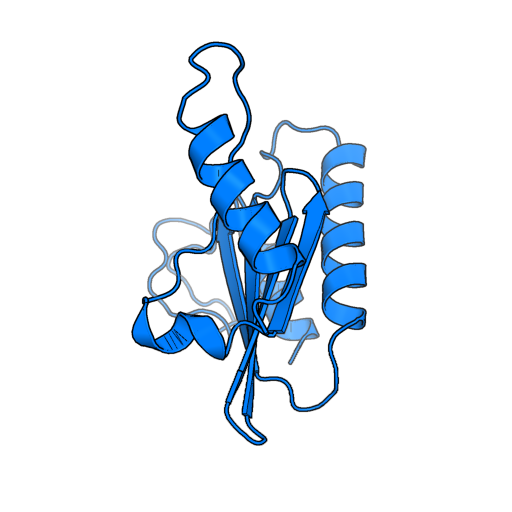A 1 94 ? -1.848 -9.692 11.767 1.00 86.12 94 GLU A C 1
ATOM 770 O O . GLU A 1 94 ? -2.492 -9.421 12.783 1.00 86.12 94 GLU A O 1
ATOM 775 N N . GLY A 1 95 ? -2.440 -10.177 10.673 1.00 85.50 95 GLY A N 1
ATOM 776 C CA . GLY A 1 95 ? -3.886 -10.393 10.561 1.00 85.50 95 GLY A CA 1
ATOM 777 C C . GLY A 1 95 ? -4.688 -9.182 10.071 1.00 85.50 95 GLY A C 1
ATOM 778 O O . GLY A 1 95 ? -5.904 -9.297 9.903 1.00 85.50 95 GLY A O 1
ATOM 779 N N . GLU A 1 96 ? -4.046 -8.041 9.795 1.00 91.56 96 GLU A N 1
ATOM 780 C CA . GLU A 1 96 ? -4.689 -6.955 9.053 1.00 91.56 96 GLU A CA 1
ATOM 781 C C . GLU A 1 96 ? -4.911 -7.352 7.587 1.00 91.56 96 GLU A C 1
ATOM 783 O O . GLU A 1 96 ? -4.029 -7.896 6.923 1.00 91.56 96 GLU A O 1
ATOM 788 N N . ASN A 1 97 ? -6.086 -7.028 7.042 1.00 91.56 97 ASN A N 1
ATOM 789 C CA . ASN A 1 97 ? -6.320 -7.151 5.606 1.00 91.56 97 ASN A CA 1
ATOM 790 C C . ASN A 1 97 ? -5.717 -5.935 4.912 1.00 91.56 97 ASN A C 1
ATOM 792 O O . ASN A 1 97 ? -6.063 -4.806 5.255 1.00 91.56 97 ASN A O 1
ATOM 796 N N . VAL A 1 98 ? -4.857 -6.139 3.918 1.00 91.88 98 VAL A N 1
ATOM 797 C CA . VAL A 1 98 ? -4.155 -5.045 3.239 1.00 91.88 98 VAL A CA 1
ATOM 798 C C . VAL A 1 98 ? -4.600 -4.966 1.785 1.00 91.88 98 VAL A C 1
ATOM 800 O O . VAL A 1 98 ? -4.540 -5.944 1.047 1.00 91.88 98 VAL A O 1
ATOM 803 N N . ILE A 1 99 ? -5.023 -3.778 1.359 1.00 90.75 99 ILE A N 1
ATOM 804 C CA . ILE A 1 99 ? -5.268 -3.447 -0.044 1.00 90.75 99 ILE A CA 1
ATOM 805 C C . ILE A 1 99 ? -4.279 -2.368 -0.443 1.00 90.75 99 ILE A C 1
ATOM 807 O O . ILE A 1 99 ? -4.245 -1.292 0.153 1.00 90.75 99 ILE A O 1
ATOM 811 N N . ILE A 1 100 ? -3.505 -2.637 -1.486 1.00 90.50 100 ILE A N 1
ATOM 812 C CA . ILE A 1 100 ? -2.561 -1.683 -2.054 1.00 90.50 100 ILE A CA 1
ATOM 813 C C . ILE A 1 100 ? -3.076 -1.286 -3.430 1.00 90.50 100 ILE A C 1
ATOM 815 O O . ILE A 1 100 ? -3.248 -2.126 -4.309 1.00 90.50 100 ILE A O 1
ATOM 819 N N . GLY A 1 101 ? -3.339 0.003 -3.607 1.00 89.38 101 GLY A N 1
ATOM 820 C CA . GLY A 1 101 ? -3.758 0.591 -4.869 1.00 89.38 101 GLY A CA 1
ATOM 821 C C . GLY A 1 101 ? -2.891 1.789 -5.218 1.00 89.38 101 GLY A C 1
ATOM 822 O O . GLY A 1 101 ? -2.275 2.410 -4.352 1.00 89.38 101 GLY A O 1
ATOM 823 N N . GLY A 1 102 ? -2.821 2.129 -6.497 1.00 88.69 102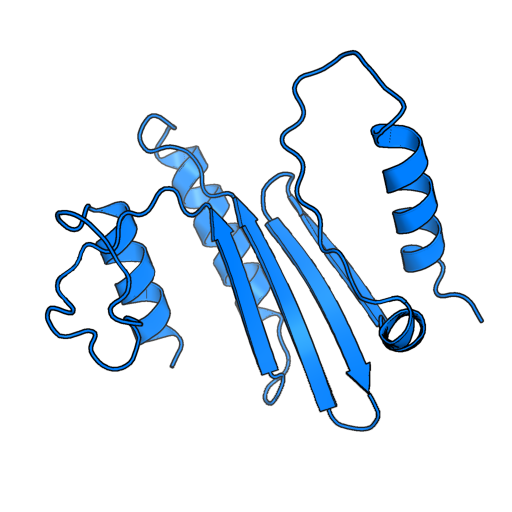 GLY A N 1
ATOM 824 C CA . GLY A 1 102 ? -1.985 3.236 -6.928 1.00 88.69 102 GLY A CA 1
ATOM 825 C C . GLY A 1 102 ? -1.527 3.131 -8.365 1.00 88.69 102 GLY A C 1
ATOM 826 O O . GLY A 1 102 ? -1.814 2.155 -9.055 1.00 88.69 102 GLY A O 1
ATOM 827 N N . ASP A 1 103 ? -0.778 4.139 -8.785 1.00 87.94 103 ASP A N 1
ATOM 828 C CA . ASP A 1 103 ? -0.052 4.113 -10.046 1.00 87.94 103 ASP A CA 1
ATOM 829 C C . ASP A 1 103 ? 1.413 3.800 -9.750 1.00 87.94 103 ASP A C 1
ATOM 831 O O . ASP A 1 103 ? 2.167 4.636 -9.253 1.00 87.94 103 ASP A O 1
ATOM 835 N N . PHE A 1 104 ? 1.805 2.558 -10.012 1.00 85.44 104 PHE A N 1
ATOM 836 C CA . PHE A 1 104 ? 3.181 2.109 -9.828 1.00 85.44 104 PHE A CA 1
ATOM 837 C C . PHE A 1 104 ? 4.070 2.407 -11.041 1.00 85.44 104 PHE A C 1
ATOM 839 O O . PHE A 1 104 ? 5.229 2.000 -11.046 1.00 85.44 104 PHE A O 1
ATOM 846 N N . ASN A 1 105 ? 3.546 3.055 -12.092 1.00 85.38 105 ASN A N 1
ATOM 847 C CA . ASN A 1 105 ? 4.221 3.221 -13.383 1.00 85.38 105 ASN A CA 1
ATOM 848 C C . ASN A 1 105 ? 4.780 1.891 -13.955 1.00 85.38 105 ASN A C 1
ATOM 850 O O . ASN A 1 105 ? 5.653 1.865 -14.827 1.00 85.38 105 ASN A O 1
ATOM 854 N N . GLY A 1 106 ? 4.252 0.768 -13.459 1.00 85.56 106 GLY A N 1
ATOM 855 C CA . GLY A 1 106 ? 4.612 -0.593 -13.809 1.00 85.56 106 GLY A CA 1
ATOM 856 C C . GLY A 1 106 ? 3.595 -1.168 -14.771 1.00 85.56 106 GLY A C 1
ATOM 857 O O . GLY A 1 106 ? 2.393 -1.165 -14.514 1.00 85.56 106 GLY A O 1
ATOM 858 N N . HIS A 1 107 ? 4.081 -1.676 -15.892 1.00 89.25 107 HIS A N 1
ATOM 859 C CA . HIS A 1 107 ? 3.255 -2.341 -16.877 1.00 89.25 107 HIS A CA 1
ATOM 860 C C . HIS A 1 107 ? 3.417 -3.842 -16.687 1.00 89.25 107 HIS A C 1
ATOM 862 O O . HIS A 1 107 ? 4.434 -4.409 -17.070 1.00 89.25 107 HIS A O 1
ATOM 868 N N . VAL A 1 108 ? 2.430 -4.484 -16.064 1.00 91.12 108 VAL A N 1
ATOM 869 C CA . VAL A 1 108 ? 2.484 -5.920 -15.737 1.00 91.12 108 VAL A CA 1
ATOM 870 C C . VAL A 1 108 ? 2.309 -6.835 -16.956 1.00 91.12 108 VAL A C 1
ATOM 872 O O . VAL A 1 108 ? 2.671 -8.007 -16.898 1.00 91.12 108 VAL A O 1
ATOM 875 N N . GLY A 1 109 ? 1.849 -6.292 -18.087 1.00 92.75 109 GLY A N 1
ATOM 876 C CA . GLY A 1 109 ? 1.643 -7.054 -19.316 1.00 92.75 109 GLY A CA 1
ATOM 877 C C . GLY A 1 109 ? 0.348 -7.870 -19.310 1.00 92.75 109 GLY A C 1
ATOM 878 O O . GLY A 1 109 ? -0.304 -8.049 -18.288 1.00 92.75 109 GLY A O 1
ATOM 879 N N . SER A 1 110 ? -0.041 -8.375 -20.476 1.00 93.94 110 SER A N 1
ATOM 880 C CA . SER A 1 110 ? -1.208 -9.263 -20.616 1.00 93.94 110 SER A CA 1
ATOM 881 C C . SER A 1 110 ? -0.942 -10.696 -20.145 1.00 93.94 110 SER A C 1
ATOM 883 O O . SER A 1 110 ? -1.855 -11.381 -19.677 1.00 93.94 110 SER A O 1
ATOM 885 N N . ALA A 1 111 ? 0.307 -11.148 -20.239 1.00 92.12 111 ALA A N 1
ATOM 886 C CA . ALA A 1 111 ? 0.709 -12.490 -19.861 1.00 92.12 111 ALA A CA 1
ATOM 887 C C . ALA A 1 111 ? 0.962 -12.605 -18.348 1.00 92.12 111 ALA A C 1
ATOM 889 O O . ALA A 1 111 ? 1.519 -11.705 -17.715 1.00 92.12 111 ALA A O 1
ATOM 890 N N . ARG A 1 112 ? 0.524 -13.726 -17.759 1.00 91.38 112 ARG A N 1
ATOM 891 C CA . ARG A 1 112 ? 0.711 -14.023 -16.328 1.00 91.38 112 ARG A CA 1
ATOM 892 C C . ARG A 1 112 ? 2.137 -14.486 -16.019 1.00 91.38 112 ARG A C 1
ATOM 894 O O . ARG A 1 112 ? 2.654 -14.088 -14.982 1.00 91.38 112 ARG A O 1
ATOM 901 N N . ASP A 1 113 ? 2.785 -15.208 -16.933 1.00 86.81 113 ASP A N 1
ATOM 902 C CA . ASP A 1 113 ? 4.206 -15.598 -16.897 1.00 86.81 113 ASP A CA 1
ATOM 903 C C . ASP A 1 113 ? 4.711 -15.993 -15.496 1.00 86.81 113 ASP A C 1
ATOM 905 O O . ASP A 1 113 ? 5.538 -15.285 -14.924 1.00 86.81 113 ASP A O 1
ATOM 909 N N . CYS A 1 114 ? 4.189 -17.091 -14.933 1.00 87.62 114 CYS A N 1
ATOM 910 C CA . CYS A 1 114 ? 4.534 -17.630 -13.604 1.00 87.62 114 CYS A CA 1
ATOM 911 C C . CYS A 1 114 ? 4.000 -16.843 -12.390 1.00 87.62 114 CYS A C 1
ATOM 913 O O . CYS A 1 114 ? 4.231 -17.252 -11.256 1.00 87.62 114 CYS A O 1
ATOM 915 N N . TYR A 1 115 ? 3.257 -15.750 -12.600 1.00 90.00 115 TYR A N 1
ATOM 916 C CA . TYR A 1 115 ? 2.591 -14.995 -11.531 1.00 90.00 115 TYR A CA 1
ATOM 917 C C . TYR A 1 115 ? 1.080 -15.247 -11.495 1.00 90.00 115 TYR A C 1
ATOM 919 O O . TYR A 1 115 ? 0.300 -14.332 -11.243 1.00 90.00 115 TYR A O 1
ATOM 927 N N . GLU A 1 116 ? 0.608 -16.466 -11.767 1.00 92.19 116 GLU A N 1
ATOM 928 C CA . GLU A 1 116 ? -0.829 -16.767 -11.874 1.00 92.19 116 GLU A CA 1
ATOM 929 C C . GLU A 1 116 ? -1.621 -16.421 -10.608 1.00 92.19 116 GLU A C 1
ATOM 931 O O . GLU A 1 116 ? -2.798 -16.069 -10.709 1.00 92.19 116 GLU A O 1
ATOM 936 N N . ARG A 1 117 ? -0.974 -16.496 -9.438 1.00 91.06 117 ARG A N 1
ATOM 937 C CA . ARG A 1 117 ? -1.568 -16.164 -8.139 1.00 91.06 117 ARG A CA 1
ATOM 938 C C . ARG A 1 117 ? -1.676 -14.656 -7.893 1.00 91.06 117 ARG A C 1
ATOM 940 O O . ARG A 1 117 ? -2.670 -14.215 -7.325 1.00 91.06 117 ARG A O 1
ATOM 947 N N . TRP A 1 118 ? -0.693 -13.873 -8.338 1.00 88.94 118 TRP A N 1
ATOM 948 C CA . TRP A 1 118 ? -0.589 -12.435 -8.038 1.00 88.94 118 TRP A CA 1
ATOM 949 C C . TRP A 1 118 ? -1.025 -11.534 -9.202 1.00 88.94 118 TRP A C 1
ATOM 951 O O . TRP A 1 118 ? -1.330 -10.359 -9.009 1.00 88.94 118 TRP A O 1
ATOM 961 N N . HIS A 1 119 ? -1.108 -12.075 -10.421 1.00 91.06 119 HIS A N 1
ATOM 962 C CA . HIS A 1 119 ? -1.504 -11.343 -11.619 1.00 91.06 119 HIS A CA 1
ATOM 963 C C . HIS A 1 119 ? -2.976 -11.584 -11.989 1.00 91.06 119 HIS A C 1
ATOM 965 O O . HIS A 1 119 ? -3.360 -12.635 -12.515 1.00 91.06 119 HIS A O 1
ATOM 971 N N . GLY A 1 120 ? -3.804 -10.545 -11.843 1.00 88.75 120 GLY A N 1
ATOM 972 C CA . GLY A 1 120 ? -5.250 -10.597 -12.104 1.00 88.75 120 GLY A CA 1
ATOM 973 C C . GLY A 1 120 ? -5.659 -10.953 -13.543 1.00 88.75 120 GLY A C 1
ATOM 974 O O . GLY A 1 120 ? -6.804 -11.329 -13.780 1.00 88.75 120 GLY A O 1
ATOM 975 N N . GLY A 1 121 ? -4.739 -10.921 -14.514 1.00 90.50 121 GLY A N 1
ATOM 976 C CA . GLY A 1 121 ? -5.010 -11.296 -15.914 1.00 90.50 121 GLY A CA 1
ATOM 977 C C . GLY A 1 121 ? -5.736 -10.219 -16.724 1.00 90.50 121 GLY A C 1
ATOM 978 O O . GLY A 1 121 ? -6.286 -10.519 -17.774 1.00 90.50 121 GLY A O 1
ATOM 979 N N . GLN A 1 122 ? -5.753 -8.983 -16.224 1.00 86.94 122 GLN A N 1
ATOM 980 C CA . GLN A 1 122 ? -6.406 -7.829 -16.858 1.00 86.94 122 GLN A CA 1
ATOM 981 C C . GLN A 1 122 ? -5.397 -6.830 -17.449 1.00 86.94 122 GLN A C 1
ATOM 983 O O . GLN A 1 122 ? -5.772 -5.732 -17.853 1.00 86.94 122 GLN A O 1
ATOM 988 N N . GLY A 1 123 ? -4.106 -7.174 -17.459 1.00 87.31 123 GLY A N 1
ATOM 989 C CA . GLY A 1 123 ? -3.080 -6.320 -18.040 1.00 87.31 123 GLY A CA 1
ATOM 990 C C . GLY A 1 123 ? -3.169 -6.274 -19.567 1.00 87.31 123 GLY A C 1
ATOM 991 O O . GLY A 1 123 ? -3.696 -7.175 -20.220 1.00 87.31 123 GLY A O 1
ATOM 992 N N . TYR A 1 124 ? -2.645 -5.199 -20.142 1.00 89.69 124 TYR A N 1
ATOM 993 C CA . TYR A 1 124 ? -2.503 -5.018 -21.585 1.00 89.69 124 TYR A CA 1
ATOM 994 C C . TYR A 1 124 ? -1.025 -5.146 -21.966 1.00 89.69 124 TYR A C 1
ATOM 996 O O . TYR A 1 124 ? -0.185 -5.133 -21.079 1.00 89.69 124 TYR A O 1
ATOM 1004 N N . GLY A 1 125 ? -0.696 -5.280 -23.253 1.00 93.38 125 GLY A N 1
ATOM 1005 C CA . GLY A 1 125 ? 0.679 -5.130 -23.748 1.00 93.38 125 GLY A CA 1
ATOM 1006 C C . GLY A 1 125 ? 1.719 -6.111 -23.184 1.00 93.38 125 GLY A C 1
ATOM 1007 O O . GLY A 1 125 ? 1.389 -7.206 -22.715 1.00 93.38 125 GLY A O 1
ATOM 1008 N N . ALA A 1 126 ? 2.991 -5.716 -23.295 1.00 92.50 126 ALA A N 1
ATOM 1009 C CA . ALA A 1 126 ? 4.158 -6.482 -22.859 1.00 92.50 126 ALA A CA 1
ATOM 1010 C C . ALA A 1 126 ? 4.689 -5.946 -21.529 1.00 92.50 126 ALA A C 1
ATOM 1012 O O . ALA A 1 126 ? 4.831 -4.734 -21.369 1.00 92.50 126 ALA A O 1
ATOM 1013 N N . ARG A 1 127 ? 5.009 -6.850 -20.597 1.00 93.00 127 ARG A N 1
ATOM 1014 C CA . ARG A 1 127 ? 5.503 -6.496 -19.264 1.00 93.00 127 ARG A CA 1
ATOM 1015 C C . ARG A 1 127 ? 6.795 -5.674 -19.341 1.00 93.00 127 ARG A C 1
ATOM 1017 O O . ARG A 1 127 ? 7.706 -6.040 -20.078 1.00 93.00 127 ARG A O 1
ATOM 1024 N N . ASN A 1 128 ? 6.878 -4.585 -18.575 1.00 89.12 128 ASN A N 1
ATOM 1025 C CA . ASN A 1 128 ? 8.103 -3.796 -18.417 1.00 89.12 128 ASN A CA 1
ATOM 1026 C C . ASN A 1 128 ? 8.811 -4.121 -17.089 1.00 89.12 128 ASN A C 1
ATOM 1028 O O . ASN A 1 128 ? 8.253 -4.796 -16.227 1.00 89.12 128 ASN A O 1
ATOM 1032 N N . GLU A 1 129 ? 10.035 -3.622 -16.913 1.00 86.88 129 GLU A N 1
ATOM 1033 C CA . GLU A 1 129 ? 10.859 -3.868 -15.719 1.00 86.88 129 GLU A CA 1
ATOM 1034 C C . GLU A 1 129 ? 10.137 -3.514 -14.410 1.00 86.88 129 GLU A C 1
ATOM 1036 O O . GLU A 1 129 ? 10.104 -4.3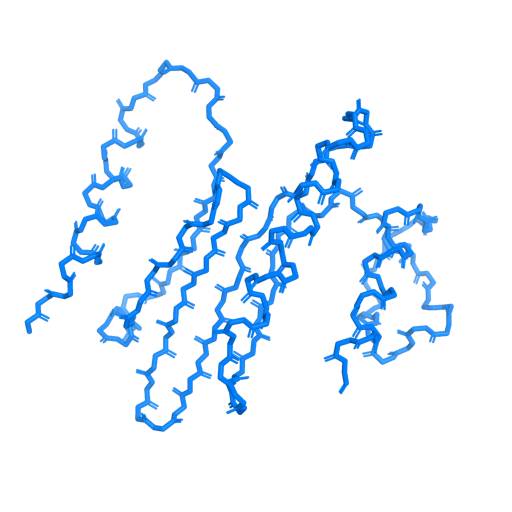17 -13.480 1.00 86.88 129 GLU A O 1
ATOM 1041 N N . MET A 1 130 ? 9.472 -2.356 -14.371 1.00 84.75 130 MET A N 1
ATOM 1042 C CA . MET A 1 130 ? 8.691 -1.920 -13.210 1.00 84.75 130 MET A CA 1
ATOM 1043 C C . MET A 1 130 ? 7.510 -2.862 -12.918 1.00 84.75 130 MET A C 1
ATOM 1045 O O . MET A 1 130 ? 7.203 -3.129 -11.761 1.00 84.75 130 MET A O 1
ATOM 1049 N N . GLY A 1 131 ? 6.862 -3.410 -13.950 1.00 88.44 131 GLY A N 1
ATOM 1050 C CA . GLY A 1 131 ? 5.810 -4.418 -13.809 1.00 88.44 131 GLY A CA 1
ATOM 1051 C C . GLY A 1 131 ? 6.331 -5.764 -13.304 1.00 88.44 131 GLY A C 1
ATOM 1052 O O . GLY A 1 131 ? 5.662 -6.408 -12.499 1.00 88.44 131 GLY A O 1
ATOM 1053 N N . THR A 1 132 ? 7.530 -6.173 -13.724 1.00 89.94 132 THR A N 1
ATOM 1054 C CA . THR A 1 132 ? 8.210 -7.363 -13.186 1.00 89.94 132 THR A CA 1
ATOM 1055 C C . THR A 1 132 ? 8.548 -7.183 -11.712 1.00 89.94 132 THR A C 1
ATOM 1057 O O . THR A 1 132 ? 8.240 -8.057 -10.908 1.00 89.94 132 THR A O 1
ATOM 1060 N N . MET A 1 133 ? 9.118 -6.036 -11.340 1.00 85.31 133 MET A N 1
ATOM 1061 C CA . MET A 1 133 ? 9.442 -5.727 -9.948 1.00 85.31 133 MET A CA 1
ATOM 1062 C C . MET A 1 133 ? 8.183 -5.687 -9.072 1.00 85.31 133 MET A C 1
ATOM 1064 O O . MET A 1 133 ? 8.173 -6.276 -7.995 1.00 85.31 133 MET A O 1
ATOM 1068 N N . LEU A 1 134 ? 7.094 -5.072 -9.549 1.00 86.38 134 LEU A N 1
ATOM 1069 C CA . LEU A 1 134 ? 5.818 -5.036 -8.828 1.00 86.38 134 LEU A CA 1
ATOM 1070 C C . LEU A 1 134 ? 5.268 -6.444 -8.546 1.00 86.38 134 LEU A C 1
ATOM 1072 O O . LEU A 1 134 ? 4.830 -6.718 -7.431 1.00 86.38 134 LEU A O 1
ATOM 1076 N N . LEU A 1 135 ? 5.307 -7.341 -9.535 1.00 89.69 135 LEU A N 1
ATOM 1077 C CA . LEU A 1 135 ? 4.861 -8.726 -9.359 1.00 89.69 135 LEU A CA 1
ATOM 1078 C C . LEU A 1 135 ? 5.794 -9.530 -8.448 1.00 89.69 135 LEU A C 1
ATOM 1080 O O . LEU A 1 135 ? 5.305 -10.293 -7.621 1.00 89.69 135 LEU A O 1
ATOM 1084 N N . GLY A 1 136 ? 7.109 -9.315 -8.539 1.00 89.00 136 GLY A N 1
ATOM 1085 C CA . GLY A 1 136 ? 8.079 -9.917 -7.623 1.00 89.00 136 GLY A CA 1
ATOM 1086 C C . GLY A 1 136 ? 7.864 -9.489 -6.169 1.00 89.00 136 GLY A C 1
ATOM 1087 O O . GLY A 1 136 ? 7.927 -10.321 -5.270 1.00 89.00 136 GLY A O 1
ATOM 1088 N N . HIS A 1 137 ? 7.531 -8.217 -5.923 1.00 82.25 137 HIS A N 1
ATOM 1089 C CA . HIS A 1 137 ? 7.157 -7.756 -4.582 1.00 82.25 137 HIS A CA 1
ATOM 1090 C C . HIS A 1 137 ? 5.862 -8.399 -4.081 1.00 82.25 137 HIS A C 1
ATOM 1092 O O . HIS A 1 137 ? 5.781 -8.741 -2.907 1.00 82.25 137 HIS A O 1
ATOM 1098 N N . ALA A 1 138 ? 4.860 -8.571 -4.949 1.00 84.50 138 ALA A N 1
ATOM 1099 C CA . ALA A 1 138 ? 3.617 -9.241 -4.576 1.00 84.50 138 ALA A CA 1
ATOM 1100 C C . ALA A 1 138 ? 3.841 -10.723 -4.227 1.00 84.50 138 ALA A C 1
ATOM 1102 O O . ALA A 1 138 ? 3.232 -11.219 -3.287 1.00 84.50 138 ALA A O 1
ATOM 1103 N N . GLU A 1 139 ? 4.731 -11.402 -4.953 1.00 88.25 139 GLU A N 1
ATOM 1104 C CA . GLU A 1 139 ? 5.147 -12.777 -4.661 1.00 88.25 139 GLU A CA 1
ATOM 1105 C C . GLU A 1 139 ? 5.916 -12.894 -3.342 1.00 88.25 139 GLU A C 1
ATOM 1107 O O . GLU A 1 139 ? 5.641 -13.795 -2.558 1.00 88.25 139 GLU A O 1
ATOM 1112 N N . ALA A 1 140 ? 6.838 -11.972 -3.064 1.00 83.56 140 ALA A N 1
ATOM 1113 C CA . ALA A 1 140 ? 7.629 -11.988 -1.833 1.00 83.56 140 ALA A CA 1
ATOM 1114 C C . ALA A 1 140 ? 6.833 -11.609 -0.568 1.00 83.56 140 ALA A C 1
ATOM 1116 O O . ALA A 1 140 ? 7.311 -11.852 0.538 1.00 83.56 140 ALA A O 1
ATOM 1117 N N . ALA A 1 141 ? 5.672 -10.967 -0.727 1.00 73.62 141 ALA A N 1
ATOM 1118 C CA . ALA A 1 141 ? 4.823 -10.499 0.368 1.00 73.62 141 ALA A CA 1
ATOM 1119 C C . ALA A 1 141 ? 3.685 -11.472 0.743 1.00 73.62 141 ALA A C 1
ATOM 1121 O O . ALA A 1 141 ? 2.919 -11.159 1.656 1.00 73.62 141 ALA A O 1
ATOM 1122 N N . ASP A 1 142 ? 3.549 -12.594 0.029 1.00 70.00 142 ASP A N 1
ATOM 1123 C CA . ASP A 1 142 ? 2.611 -13.687 0.338 1.00 70.00 142 ASP A CA 1
ATOM 1124 C C . ASP A 1 142 ? 3.169 -14.652 1.396 1.00 70.00 142 ASP A C 1
ATOM 1126 O O . ASP A 1 142 ? 2.359 -15.132 2.222 1.00 70.00 142 ASP A O 1
#